Protein AF-A9BB29-F1 (afdb_monomer_lite)

Foldseek 3Di:
DDDDPPPPDPPPVVVVVVVVVVVVVVVPPPPPPPPPPVQAAQEPVNLVVLLLVLLVQLVVCLVVVHDNVRSLQVSLVVSLCCCCRRRVCHHPVVHGDRDDSVVSSVVSSLSNLVNNCVVPVVSRDPVSVVVSVVVVVVVVVVVD

pLDDT: mean 86.48, std 16.66, range [42.94, 98.75]

Secondary structure (DSSP, 8-state):
-PPPGGGSSSHHHHHHHHHHHHHHHHTT-----------PPBPHHHHHHHHHHHHHHHHHHHHTT--HHHHHHHHHHHHHHHHHHHHTTBBGGG-SSBPPHHHHHHHHHHHHHHHHHHH-TTTS-HHHHHHHHHHHHHHHHT--

Sequence (144 aa):
MKKNPFLIQSSLSGRLLFILLALLCLFQLPATAKNKQKNKPATDEDTFLYRTLGGSYICNARTAGIEFPKAVGIASGTYVQVLEGKHGGKVKSVGKKKLGREQLYTGAEFQVITAAIQFCPDKVPDDIKEKVKSALDKELKKKD

Structure (mmCIF, N/CA/C/O backbone):
data_AF-A9BB29-F1
#
_entry.id   AF-A9BB29-F1
#
loop_
_atom_site.group_PDB
_atom_site.id
_atom_site.type_symbol
_atom_site.label_atom_id
_atom_site.label_alt_id
_atom_site.label_comp_id
_atom_site.label_asym_id
_atom_site.label_entity_id
_atom_site.label_seq_id
_atom_site.pdbx_PDB_ins_code
_atom_site.Cartn_x
_atom_site.Cartn_y
_atom_site.Cartn_z
_atom_site.occupancy
_atom_site.B_iso_or_equiv
_atom_site.auth_seq_id
_atom_site.auth_comp_id
_atom_site.auth_asym_id
_atom_site.auth_atom_id
_atom_site.pdbx_PDB_model_num
ATOM 1 N N . MET A 1 1 ? -7.326 -71.451 2.609 1.00 42.94 1 MET A N 1
ATOM 2 C CA . MET A 1 1 ? -7.001 -70.008 2.505 1.00 42.94 1 MET A CA 1
ATOM 3 C C . MET A 1 1 ? -5.918 -69.827 1.442 1.00 42.94 1 MET A C 1
ATOM 5 O O . MET A 1 1 ? -4.794 -70.253 1.669 1.00 42.94 1 MET A O 1
ATOM 9 N N . LYS A 1 2 ? -6.252 -69.288 0.260 1.00 46.00 2 LYS A N 1
ATOM 10 C CA . LYS A 1 2 ? -5.285 -68.976 -0.812 1.00 46.00 2 LYS A CA 1
ATOM 11 C C . LYS A 1 2 ? -4.812 -67.531 -0.633 1.00 46.00 2 LYS A C 1
ATOM 13 O O . LYS A 1 2 ? -5.641 -66.629 -0.591 1.00 46.00 2 LYS A O 1
ATOM 18 N N . LYS A 1 3 ? -3.502 -67.312 -0.495 1.00 56.59 3 LYS A N 1
ATOM 19 C CA . LYS A 1 3 ? -2.910 -65.966 -0.499 1.00 56.59 3 LYS A CA 1
ATOM 20 C C . LYS A 1 3 ? -2.877 -65.460 -1.948 1.00 56.59 3 LYS A C 1
ATOM 22 O O . LYS A 1 3 ? -2.319 -66.136 -2.808 1.00 56.59 3 LYS A O 1
ATOM 27 N N . ASN A 1 4 ? -3.500 -64.310 -2.210 1.00 51.25 4 ASN A N 1
ATOM 28 C CA . ASN A 1 4 ? -3.514 -63.673 -3.530 1.00 51.25 4 ASN A CA 1
ATOM 29 C C . ASN A 1 4 ? -2.113 -63.135 -3.889 1.00 51.25 4 ASN A C 1
ATOM 31 O O . ASN A 1 4 ? -1.555 -62.365 -3.107 1.00 51.25 4 ASN A O 1
ATOM 35 N N . PRO A 1 5 ? -1.555 -63.466 -5.068 1.00 53.59 5 PRO A N 1
ATOM 36 C CA . PRO A 1 5 ? -0.190 -63.093 -5.458 1.00 53.59 5 PRO A CA 1
ATOM 37 C C . PRO A 1 5 ? -0.050 -61.648 -5.979 1.00 53.59 5 PRO A C 1
ATOM 39 O O . PRO A 1 5 ? 1.025 -61.252 -6.413 1.00 53.59 5 PRO A O 1
ATOM 42 N N . PHE A 1 6 ? -1.107 -60.834 -5.930 1.00 51.38 6 PHE A N 1
ATOM 43 C CA . PHE A 1 6 ? -1.123 -59.502 -6.549 1.00 51.38 6 PHE A CA 1
ATOM 44 C C . PHE A 1 6 ? -0.475 -58.384 -5.702 1.00 51.38 6 PHE A C 1
ATOM 46 O O . PHE A 1 6 ? -0.366 -57.248 -6.148 1.00 51.38 6 PHE A O 1
ATOM 53 N N . LEU A 1 7 ? -0.016 -58.676 -4.480 1.00 53.50 7 LEU A N 1
ATOM 54 C CA . LEU A 1 7 ? 0.487 -57.660 -3.539 1.00 53.50 7 LEU A CA 1
ATOM 55 C C . LEU A 1 7 ? 2.021 -57.510 -3.484 1.00 53.50 7 LEU A C 1
ATOM 57 O O . LEU A 1 7 ? 2.530 -56.959 -2.513 1.00 53.50 7 LEU A O 1
ATOM 61 N N . ILE A 1 8 ? 2.783 -57.976 -4.486 1.00 55.53 8 ILE A N 1
ATOM 62 C CA . ILE A 1 8 ? 4.268 -57.922 -4.444 1.00 55.53 8 ILE A CA 1
ATOM 63 C C . ILE A 1 8 ? 4.911 -57.427 -5.762 1.00 55.53 8 ILE A C 1
ATOM 65 O O . ILE A 1 8 ? 6.060 -57.739 -6.047 1.00 55.53 8 ILE A O 1
ATOM 69 N N . GLN A 1 9 ? 4.223 -56.629 -6.591 1.00 52.75 9 GLN A N 1
ATOM 70 C CA . GLN A 1 9 ? 4.851 -56.054 -7.806 1.00 52.75 9 GLN A CA 1
ATOM 71 C C . GLN A 1 9 ? 4.717 -54.531 -7.983 1.00 52.75 9 GLN A C 1
ATOM 73 O O . GLN A 1 9 ? 5.285 -53.979 -8.921 1.00 52.75 9 GLN A O 1
ATOM 78 N N . SER A 1 10 ? 4.051 -53.807 -7.080 1.00 55.12 10 SER A N 1
ATOM 79 C CA . SER A 1 10 ? 3.784 -52.368 -7.264 1.00 55.12 10 SER A CA 1
ATOM 80 C C . SER A 1 10 ? 4.808 -51.410 -6.635 1.00 55.12 10 SER A C 1
ATOM 82 O O . SER A 1 10 ? 4.676 -50.196 -6.787 1.00 55.12 10 SER A O 1
ATOM 84 N N . SER A 1 11 ? 5.842 -51.896 -5.936 1.00 57.81 11 SER A N 1
ATOM 85 C CA . SER A 1 11 ? 6.734 -51.005 -5.169 1.00 57.81 11 SER A CA 1
ATOM 86 C C . SER A 1 11 ? 7.823 -50.320 -6.004 1.00 57.81 11 SER A C 1
ATOM 88 O O . SER A 1 11 ? 8.294 -49.248 -5.620 1.00 57.81 11 SER A O 1
ATOM 90 N N . LEU A 1 12 ? 8.219 -50.898 -7.145 1.00 55.31 12 LEU A N 1
ATOM 91 C CA . LEU A 1 12 ? 9.331 -50.381 -7.951 1.00 55.31 12 LEU A CA 1
ATOM 92 C C . LEU A 1 12 ? 8.872 -49.347 -8.993 1.00 55.31 12 LEU A C 1
ATOM 94 O O . LEU A 1 12 ? 9.535 -48.329 -9.183 1.00 55.31 12 LEU A O 1
ATOM 98 N N . SER A 1 13 ? 7.698 -49.551 -9.600 1.00 61.31 13 SER A N 1
ATOM 99 C CA . SER A 1 13 ? 7.108 -48.632 -10.586 1.00 61.31 13 SER A CA 1
ATOM 100 C C . SER A 1 13 ? 6.625 -47.321 -9.958 1.00 61.31 13 SER A C 1
ATOM 102 O O . SER A 1 13 ? 6.839 -46.253 -10.529 1.00 61.31 13 SER A O 1
ATOM 104 N N . GLY A 1 14 ? 6.060 -47.373 -8.746 1.00 65.44 14 GLY A N 1
ATOM 105 C CA . GLY A 1 14 ? 5.652 -46.173 -8.010 1.00 65.44 14 GLY A CA 1
ATOM 106 C C . GLY A 1 14 ? 6.834 -45.279 -7.625 1.00 65.44 14 GLY A C 1
ATOM 107 O O . GLY A 1 14 ? 6.760 -44.061 -7.768 1.00 65.44 14 GLY A O 1
ATOM 108 N N . ARG A 1 15 ? 7.964 -45.870 -7.209 1.00 73.56 15 ARG A N 1
ATOM 109 C CA . ARG A 1 15 ? 9.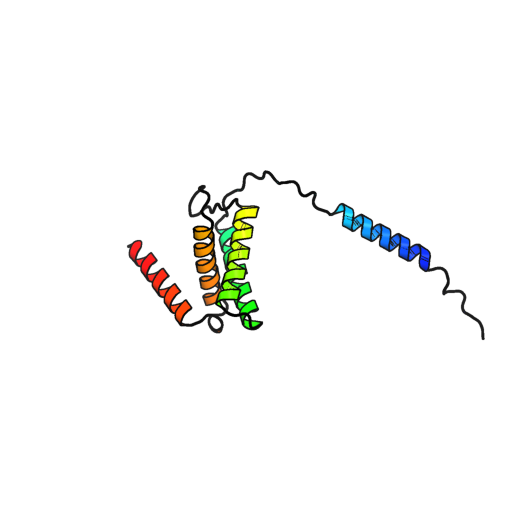182 -45.117 -6.858 1.00 73.56 15 ARG A CA 1
ATOM 110 C C . ARG A 1 15 ? 9.798 -44.422 -8.071 1.00 73.56 15 ARG A C 1
ATOM 112 O O . ARG A 1 15 ? 10.219 -43.276 -7.953 1.00 73.56 15 ARG A O 1
ATOM 119 N N . LEU A 1 16 ? 9.798 -45.076 -9.233 1.00 75.31 16 LEU A N 1
ATOM 120 C CA . LEU A 1 16 ? 10.309 -44.484 -10.471 1.00 75.31 16 LEU A CA 1
ATOM 121 C C . LEU A 1 16 ? 9.431 -43.320 -10.954 1.00 75.31 16 LEU A C 1
ATOM 123 O O . LEU A 1 16 ? 9.956 -42.289 -11.366 1.00 75.31 16 LEU A O 1
ATOM 127 N N . LEU A 1 17 ? 8.104 -43.450 -10.834 1.00 77.50 17 LEU A N 1
ATOM 128 C CA . LEU A 1 17 ? 7.155 -42.393 -11.187 1.00 77.50 17 LEU A CA 1
ATOM 129 C C . LEU A 1 17 ? 7.293 -41.164 -10.273 1.00 77.50 17 LEU A C 1
ATOM 131 O O . LEU A 1 17 ? 7.297 -40.037 -10.761 1.00 77.50 17 LEU A O 1
ATOM 135 N N . PHE A 1 18 ? 7.475 -41.371 -8.964 1.00 77.62 18 PHE A N 1
ATOM 136 C CA . PHE A 1 18 ? 7.734 -40.281 -8.016 1.00 77.62 18 PHE A CA 1
ATOM 137 C C . PHE A 1 18 ? 9.072 -39.575 -8.276 1.00 77.62 18 PHE A C 1
ATOM 139 O O . PHE A 1 18 ? 9.140 -38.353 -8.166 1.00 77.62 18 PHE A O 1
ATOM 146 N N . ILE A 1 19 ? 10.123 -40.310 -8.660 1.00 80.50 19 ILE A N 1
ATOM 147 C CA . ILE A 1 19 ? 11.420 -39.719 -9.026 1.00 80.50 19 ILE A CA 1
ATOM 148 C C . ILE A 1 19 ? 11.304 -38.912 -10.328 1.00 80.50 19 ILE A C 1
ATOM 150 O O . ILE A 1 19 ? 11.829 -37.803 -10.395 1.00 80.50 19 ILE A O 1
ATOM 154 N N . LEU A 1 20 ? 10.575 -39.409 -11.336 1.00 80.75 20 LEU A N 1
ATOM 155 C CA . LEU A 1 20 ? 10.320 -38.660 -12.573 1.00 80.75 20 LEU A CA 1
ATOM 156 C C . LEU A 1 20 ? 9.535 -37.366 -12.305 1.00 80.75 20 LEU A C 1
ATOM 158 O O . LEU A 1 20 ? 9.871 -36.316 -12.850 1.00 80.75 20 LEU A O 1
ATOM 162 N N . LEU A 1 21 ? 8.522 -37.429 -11.435 1.00 79.81 21 LEU A N 1
ATOM 163 C CA . LEU A 1 21 ? 7.722 -36.270 -11.041 1.00 79.81 21 LEU A CA 1
ATOM 164 C C . LEU A 1 21 ? 8.559 -35.243 -10.256 1.00 79.81 21 LEU A C 1
ATOM 166 O O . LEU A 1 21 ? 8.456 -34.044 -10.504 1.00 79.81 21 LEU A O 1
ATOM 170 N N . ALA A 1 22 ? 9.445 -35.704 -9.368 1.00 79.00 22 ALA A N 1
ATOM 171 C CA . ALA A 1 22 ? 10.377 -34.840 -8.646 1.00 79.00 22 ALA A CA 1
ATOM 172 C C . ALA A 1 22 ? 11.406 -34.173 -9.582 1.00 79.00 22 ALA A C 1
ATOM 174 O O . ALA A 1 22 ? 11.705 -32.990 -9.423 1.00 79.00 22 ALA A O 1
ATOM 175 N N . LEU A 1 23 ? 11.910 -34.892 -10.592 1.00 78.06 23 LEU A N 1
ATOM 176 C CA . LEU A 1 23 ? 12.814 -34.342 -11.612 1.00 78.06 23 LEU A CA 1
ATOM 177 C C . LEU A 1 23 ? 12.125 -33.292 -12.500 1.00 78.06 23 LEU A C 1
ATOM 179 O O . LEU A 1 23 ? 12.740 -32.278 -12.830 1.00 78.06 23 LEU A O 1
ATOM 183 N N . LEU A 1 24 ? 10.841 -33.479 -12.826 1.00 75.81 24 LEU A N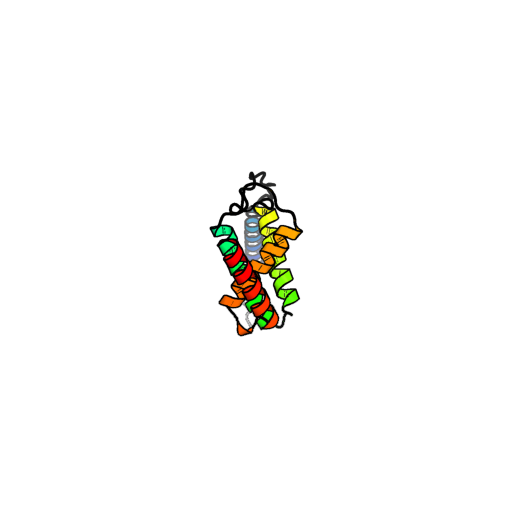 1
ATOM 184 C CA . LEU A 1 24 ? 10.021 -32.476 -13.521 1.00 75.81 24 LEU A CA 1
ATOM 185 C C . LEU A 1 24 ? 9.844 -31.190 -12.694 1.00 75.81 24 LEU A C 1
ATOM 187 O O . LEU A 1 24 ? 9.900 -30.098 -13.258 1.00 75.81 24 LEU A O 1
ATOM 191 N N . CYS A 1 25 ? 9.706 -31.289 -11.366 1.00 69.06 25 CYS A N 1
ATOM 192 C CA . CYS A 1 25 ? 9.670 -30.112 -10.488 1.00 69.06 25 CYS A CA 1
ATOM 193 C C . CYS A 1 25 ? 11.009 -29.357 -10.449 1.00 69.06 25 CYS A C 1
ATOM 195 O O . CYS A 1 25 ? 11.014 -28.128 -10.395 1.00 69.06 25 CYS A O 1
ATOM 197 N N . LEU A 1 26 ? 12.143 -30.062 -10.510 1.00 66.62 26 LEU A N 1
ATOM 198 C CA . LEU A 1 26 ? 13.469 -29.430 -10.517 1.00 66.62 26 LEU A CA 1
ATOM 199 C C . LEU A 1 26 ? 13.765 -28.684 -11.828 1.00 66.62 26 LEU A C 1
ATOM 201 O O . LEU A 1 26 ? 14.487 -27.689 -11.813 1.00 66.62 26 LEU A O 1
ATOM 205 N N . PHE A 1 27 ? 13.168 -29.108 -12.946 1.00 62.72 27 PHE A N 1
ATOM 206 C CA . PHE A 1 27 ? 13.307 -28.432 -14.243 1.00 62.72 27 PHE A CA 1
ATOM 207 C C . PHE A 1 27 ? 12.577 -27.081 -14.315 1.00 62.72 27 PHE A C 1
ATOM 209 O O . PHE A 1 27 ? 12.870 -26.269 -15.190 1.00 62.72 27 PHE A O 1
ATOM 216 N N . GLN A 1 28 ? 11.635 -26.832 -13.399 1.00 59.59 28 GLN A N 1
ATOM 217 C CA . GLN A 1 28 ? 10.878 -25.584 -13.327 1.00 59.59 28 GLN A CA 1
ATOM 218 C C . GLN A 1 28 ? 11.380 -24.615 -12.261 1.00 59.59 28 GLN A C 1
ATOM 220 O O . GLN A 1 28 ? 10.713 -23.605 -12.046 1.00 59.59 28 GLN A O 1
ATOM 225 N N . LEU A 1 29 ? 12.531 -24.849 -11.610 1.00 59.97 29 LEU A N 1
ATOM 226 C CA . LEU A 1 29 ? 13.131 -23.756 -10.848 1.00 59.97 29 LEU A CA 1
ATOM 227 C C . LEU A 1 29 ? 13.389 -22.618 -11.840 1.00 59.97 29 LEU A C 1
ATOM 229 O O . LEU A 1 29 ? 14.225 -22.789 -12.734 1.00 59.97 29 LEU A O 1
ATOM 233 N N . PRO A 1 30 ? 12.707 -21.460 -11.721 1.00 59.75 30 PRO A N 1
ATOM 234 C CA . PRO A 1 30 ? 13.152 -20.304 -12.458 1.00 59.75 30 PRO A CA 1
ATOM 235 C C . PRO A 1 30 ? 14.573 -20.090 -11.964 1.00 59.75 30 PRO A C 1
ATOM 237 O O . PRO A 1 30 ? 14.789 -19.849 -10.772 1.00 59.75 30 PRO A O 1
ATOM 240 N N . ALA A 1 31 ? 15.551 -20.240 -12.861 1.00 58.78 31 ALA A N 1
ATOM 241 C CA . ALA A 1 31 ? 16.874 -19.717 -12.607 1.00 58.78 31 ALA A CA 1
ATOM 242 C C . ALA A 1 31 ? 16.624 -18.319 -12.052 1.00 58.78 31 ALA A C 1
ATOM 244 O O . ALA A 1 31 ? 15.927 -17.521 -12.689 1.00 58.78 31 ALA A O 1
ATOM 245 N N . THR A 1 32 ? 17.091 -18.047 -10.835 1.00 55.03 32 THR A N 1
ATOM 246 C CA . THR A 1 32 ? 17.082 -16.703 -10.274 1.00 55.03 32 THR A CA 1
ATOM 247 C C . THR A 1 32 ? 18.101 -15.904 -11.075 1.00 55.03 32 THR A C 1
ATOM 249 O O . THR A 1 32 ? 19.156 -15.493 -10.599 1.00 55.03 32 THR A O 1
ATOM 252 N N . ALA A 1 33 ? 17.791 -15.690 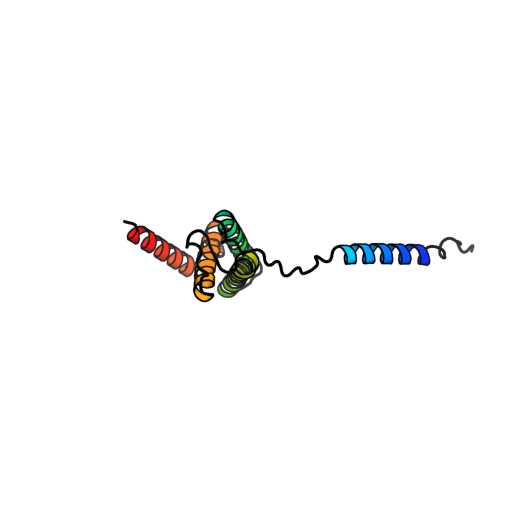-12.355 1.00 49.38 33 ALA A N 1
ATOM 253 C CA . ALA A 1 33 ? 18.306 -14.606 -13.127 1.00 49.38 33 ALA A CA 1
ATOM 254 C C . ALA A 1 33 ? 18.005 -13.402 -12.250 1.00 49.38 33 ALA A C 1
ATOM 256 O O . ALA A 1 33 ? 16.849 -13.018 -12.064 1.00 49.38 33 ALA A O 1
ATOM 257 N N . LYS A 1 34 ? 19.060 -12.846 -11.649 1.00 52.00 34 LYS A N 1
ATOM 258 C CA . LYS A 1 34 ? 19.092 -11.445 -11.260 1.00 52.00 34 LYS A CA 1
ATOM 259 C C . LYS A 1 34 ? 18.731 -10.702 -12.531 1.00 52.00 34 LYS A C 1
ATOM 261 O O . LYS A 1 34 ? 19.601 -10.392 -13.343 1.00 52.00 34 LYS A O 1
ATOM 266 N N . ASN A 1 35 ? 17.433 -10.541 -12.757 1.00 50.38 35 ASN A N 1
ATOM 267 C CA . ASN A 1 35 ? 16.911 -9.882 -13.917 1.00 50.38 35 ASN A CA 1
ATOM 268 C C . ASN A 1 35 ? 17.380 -8.451 -13.720 1.00 50.38 35 ASN A C 1
ATOM 270 O O . ASN A 1 35 ? 16.797 -7.691 -12.951 1.00 50.38 35 ASN A O 1
ATOM 274 N N . LYS A 1 36 ? 18.478 -8.083 -14.387 1.00 51.28 36 LYS A N 1
ATOM 275 C CA . LYS A 1 36 ? 18.838 -6.689 -14.640 1.00 51.28 36 LYS A CA 1
ATOM 276 C C . LYS A 1 36 ? 17.805 -6.103 -15.610 1.00 51.28 36 LYS A C 1
ATOM 278 O O . LYS A 1 36 ? 18.161 -5.431 -16.577 1.00 51.28 36 LYS A O 1
ATOM 283 N N . GLN A 1 37 ? 16.519 -6.371 -15.385 1.00 57.53 37 GLN A N 1
ATOM 284 C CA . GLN A 1 37 ? 15.454 -5.639 -16.017 1.00 57.53 37 GLN A CA 1
ATOM 285 C C . GLN A 1 37 ? 15.716 -4.203 -15.601 1.00 57.53 37 GLN A C 1
ATOM 287 O O . GLN A 1 37 ? 15.869 -3.900 -14.418 1.00 57.53 37 GLN A O 1
ATOM 292 N N . LYS A 1 38 ? 15.864 -3.300 -16.569 1.00 68.62 38 LYS A N 1
ATOM 293 C CA . LYS A 1 38 ? 15.791 -1.877 -16.255 1.00 68.62 38 LYS A CA 1
ATOM 294 C C . LYS A 1 38 ? 14.415 -1.674 -15.635 1.00 68.62 38 LYS A C 1
ATOM 296 O O . LYS A 1 38 ? 13.432 -1.651 -16.370 1.00 68.62 38 LYS A O 1
ATOM 301 N N . ASN A 1 39 ? 14.362 -1.603 -14.305 1.00 82.88 39 ASN A N 1
ATOM 302 C CA . ASN A 1 39 ? 13.119 -1.498 -13.559 1.00 82.88 39 ASN A CA 1
ATOM 303 C C . ASN A 1 39 ? 12.334 -0.295 -14.094 1.00 82.88 39 ASN A C 1
ATOM 305 O O . ASN A 1 39 ? 12.737 0.864 -13.907 1.00 82.88 39 ASN A O 1
ATOM 309 N N . LYS A 1 40 ? 11.268 -0.597 -14.845 1.00 93.00 40 LYS A N 1
ATOM 310 C CA . LYS A 1 40 ? 10.348 0.396 -15.394 1.00 93.00 40 LYS A CA 1
ATOM 311 C C . LYS A 1 40 ? 9.516 0.937 -14.229 1.00 93.00 40 LYS A C 1
ATOM 313 O O . LYS A 1 40 ? 9.126 0.137 -13.375 1.00 93.00 40 LYS A O 1
ATOM 318 N N . PRO A 1 41 ? 9.237 2.251 -14.177 1.00 95.56 41 PRO A N 1
ATOM 319 C CA . PRO A 1 41 ? 8.304 2.787 -13.194 1.00 95.56 41 PRO A CA 1
ATOM 320 C C . PRO A 1 41 ? 6.976 2.030 -13.230 1.00 95.56 41 PRO A C 1
ATOM 322 O O . PRO A 1 41 ? 6.531 1.647 -14.313 1.00 95.56 41 PRO A O 1
ATOM 325 N N . ALA A 1 42 ? 6.372 1.816 -12.063 1.00 96.81 42 ALA A N 1
ATOM 326 C CA . ALA A 1 42 ? 5.041 1.234 -11.957 1.00 96.81 42 ALA A CA 1
ATOM 327 C C . ALA A 1 42 ? 4.044 2.092 -12.734 1.00 96.81 42 ALA A C 1
ATOM 329 O O . ALA A 1 42 ? 4.033 3.317 -12.585 1.00 96.81 42 ALA A O 1
ATOM 330 N N . THR A 1 43 ? 3.265 1.446 -13.591 1.00 97.44 43 THR A N 1
ATOM 331 C CA . THR A 1 43 ? 2.188 2.077 -14.355 1.00 97.44 43 THR A CA 1
ATOM 332 C C . THR A 1 43 ? 0.986 2.382 -13.462 1.00 97.44 43 THR A C 1
ATOM 334 O O . THR A 1 43 ? 0.928 1.952 -12.305 1.00 97.44 43 THR A O 1
ATOM 337 N N . ASP A 1 44 ? 0.017 3.125 -13.988 1.00 96.50 44 ASP A N 1
ATOM 338 C CA . ASP A 1 44 ? -1.211 3.411 -13.249 1.00 96.50 44 ASP A CA 1
ATOM 339 C C . ASP A 1 44 ? -2.012 2.113 -13.046 1.00 96.50 44 ASP A C 1
ATOM 341 O O . ASP A 1 44 ? -2.547 1.880 -11.965 1.00 96.50 44 ASP A O 1
ATOM 345 N N . GLU A 1 45 ? -1.966 1.194 -14.014 1.00 97.81 45 GLU A N 1
ATOM 346 C CA . GLU A 1 45 ? -2.543 -0.147 -13.921 1.00 97.81 45 GLU A CA 1
ATOM 347 C C . GLU A 1 45 ? -1.845 -1.009 -12.855 1.00 97.81 45 GLU A C 1
ATOM 349 O O . GLU A 1 45 ? -2.521 -1.659 -12.056 1.00 97.81 45 GLU A O 1
ATOM 354 N N . ASP A 1 46 ? -0.504 -0.983 -12.787 1.00 97.75 46 ASP A N 1
ATOM 355 C CA . ASP A 1 46 ? 0.250 -1.669 -11.725 1.00 97.75 46 ASP A CA 1
ATOM 356 C C . ASP A 1 46 ? -0.179 -1.144 -10.343 1.00 97.75 46 ASP A C 1
ATOM 358 O O . ASP A 1 46 ? -0.511 -1.919 -9.446 1.00 97.75 46 ASP A O 1
ATOM 362 N N . THR A 1 47 ? -0.196 0.182 -10.161 1.00 97.25 47 THR A N 1
ATOM 363 C CA . THR A 1 47 ? -0.549 0.788 -8.865 1.00 97.25 47 THR A CA 1
ATOM 364 C C . THR A 1 47 ? -2.009 0.554 -8.490 1.00 97.25 47 THR A C 1
ATOM 366 O O . THR A 1 47 ? -2.303 0.274 -7.327 1.00 97.25 47 THR A O 1
ATOM 369 N N . PHE A 1 48 ? -2.925 0.585 -9.462 1.00 97.94 48 PHE A N 1
ATOM 370 C CA . PHE A 1 48 ? -4.325 0.224 -9.267 1.00 97.94 48 PHE A CA 1
ATOM 371 C C . PHE A 1 48 ? -4.465 -1.221 -8.779 1.00 97.94 48 PHE A C 1
ATOM 373 O O . PHE A 1 48 ? -5.185 -1.479 -7.809 1.00 97.94 48 PHE A O 1
ATOM 380 N N . LEU A 1 49 ? -3.752 -2.156 -9.411 1.00 98.56 49 LEU A N 1
ATOM 381 C CA . LEU A 1 49 ? -3.757 -3.560 -9.015 1.00 98.56 49 LEU A CA 1
ATOM 382 C C . LEU A 1 49 ? -3.241 -3.732 -7.581 1.00 98.56 49 LEU A C 1
ATOM 384 O O . LEU A 1 49 ? -3.905 -4.348 -6.753 1.00 98.56 49 LEU A O 1
ATOM 388 N N . TYR A 1 50 ? -2.088 -3.153 -7.247 1.00 98.38 50 TYR A N 1
ATOM 389 C CA . TYR A 1 50 ? -1.505 -3.295 -5.908 1.00 98.38 50 TYR A CA 1
ATOM 390 C C . TYR A 1 50 ? -2.375 -2.648 -4.827 1.00 98.38 50 TYR A C 1
ATOM 392 O O . TYR A 1 50 ? -2.548 -3.209 -3.744 1.00 98.38 50 TYR A O 1
ATOM 400 N N . ARG A 1 51 ? -2.990 -1.504 -5.142 1.00 98.31 51 ARG A N 1
ATOM 401 C CA . ARG A 1 51 ? -3.960 -0.826 -4.280 1.00 98.31 51 ARG A CA 1
ATOM 402 C C . ARG A 1 51 ? -5.172 -1.706 -3.986 1.00 98.31 51 ARG A C 1
ATOM 404 O O . ARG A 1 51 ? -5.549 -1.854 -2.825 1.00 98.31 51 ARG A O 1
ATOM 411 N N . THR A 1 52 ? -5.795 -2.266 -5.021 1.00 98.25 52 THR A N 1
ATOM 412 C CA . THR A 1 52 ? -7.009 -3.084 -4.868 1.00 98.25 52 THR A CA 1
ATOM 413 C C . THR A 1 52 ? -6.720 -4.416 -4.176 1.00 98.25 52 THR A C 1
ATOM 415 O O . THR A 1 52 ? -7.499 -4.833 -3.317 1.00 98.25 52 THR A O 1
ATOM 418 N N . LEU A 1 53 ? -5.565 -5.034 -4.444 1.00 98.62 53 LEU A N 1
ATOM 419 C CA . LEU A 1 53 ? -5.090 -6.206 -3.704 1.00 98.62 53 LEU A CA 1
ATOM 420 C C . LEU A 1 53 ? -4.862 -5.891 -2.222 1.00 98.62 53 LEU A C 1
ATOM 422 O O . LEU A 1 53 ? -5.341 -6.627 -1.362 1.00 98.62 53 LEU A O 1
ATOM 426 N N . GLY A 1 54 ? -4.178 -4.787 -1.911 1.00 98.62 54 GLY A N 1
ATOM 427 C CA . GLY A 1 54 ? -3.925 -4.378 -0.529 1.00 98.62 54 GLY A CA 1
ATOM 428 C C . GLY A 1 54 ? -5.206 -4.038 0.237 1.00 98.62 54 GLY A C 1
ATOM 429 O O . GLY A 1 54 ? -5.366 -4.471 1.376 1.00 98.62 54 GLY A O 1
ATOM 430 N N . GLY A 1 55 ? -6.154 -3.341 -0.398 1.00 98.62 55 GLY A N 1
ATOM 431 C CA . GLY A 1 55 ? -7.473 -3.078 0.187 1.00 98.62 55 GLY A CA 1
ATOM 432 C C . GLY A 1 55 ? -8.244 -4.367 0.483 1.00 98.62 55 GLY A C 1
ATOM 433 O O . GLY A 1 55 ? -8.735 -4.553 1.594 1.00 98.62 55 GLY A O 1
ATOM 434 N N . SER A 1 56 ? -8.266 -5.305 -0.470 1.00 98.56 56 SER A N 1
ATOM 435 C CA . SER A 1 56 ? -8.904 -6.619 -0.292 1.00 98.56 56 SER A CA 1
ATOM 436 C C . SER A 1 56 ? -8.239 -7.437 0.819 1.00 98.56 56 SER A C 1
ATOM 438 O O . SER A 1 56 ? -8.920 -8.067 1.628 1.00 98.56 56 SER A O 1
ATOM 440 N N . TYR A 1 57 ? -6.904 -7.395 0.903 1.00 98.62 57 TYR A N 1
ATOM 441 C CA . TYR A 1 57 ? -6.158 -8.034 1.984 1.00 98.62 57 TYR A CA 1
ATOM 442 C C . TYR A 1 57 ? -6.579 -7.487 3.348 1.00 98.62 57 TYR A C 1
ATOM 444 O O . TYR A 1 57 ? -6.824 -8.276 4.256 1.00 98.62 57 TYR A O 1
ATOM 452 N N . ILE A 1 58 ? -6.709 -6.162 3.496 1.00 98.75 58 ILE A N 1
ATOM 453 C CA . ILE A 1 58 ? -7.175 -5.553 4.748 1.00 98.75 58 ILE A CA 1
ATOM 454 C C . ILE A 1 58 ? -8.556 -6.103 5.119 1.00 98.75 58 ILE A C 1
ATOM 456 O O . ILE A 1 58 ? -8.733 -6.550 6.249 1.00 98.75 58 ILE A O 1
ATOM 460 N N . CYS A 1 59 ? -9.504 -6.154 4.180 1.00 98.44 59 CYS A N 1
ATOM 461 C CA . CYS A 1 59 ? -10.845 -6.690 4.435 1.00 98.44 59 CYS A CA 1
ATOM 462 C C . CYS A 1 59 ? -10.815 -8.136 4.960 1.00 98.44 59 CYS A C 1
ATOM 464 O O . CYS A 1 59 ? -11.444 -8.460 5.974 1.00 98.44 59 CYS A O 1
ATOM 466 N N . ASN A 1 60 ? -10.027 -8.995 4.313 1.00 98.62 60 ASN A N 1
ATOM 467 C CA . ASN A 1 60 ? -9.894 -10.400 4.696 1.00 98.62 60 ASN A CA 1
ATOM 468 C C . ASN A 1 60 ? -9.174 -10.556 6.042 1.00 98.62 60 ASN A C 1
ATOM 470 O O . ASN A 1 60 ? -9.624 -11.304 6.907 1.00 98.62 60 ASN A O 1
ATOM 474 N N . ALA A 1 61 ? -8.096 -9.801 6.258 1.00 98.62 61 ALA A N 1
ATOM 475 C CA . ALA A 1 61 ? -7.334 -9.801 7.501 1.00 98.62 61 ALA A CA 1
ATOM 476 C C . ALA A 1 61 ? -8.195 -9.358 8.693 1.00 98.62 61 ALA A C 1
ATOM 478 O O . ALA A 1 61 ? -8.171 -9.999 9.743 1.00 98.62 61 ALA A O 1
ATOM 479 N N . ARG A 1 62 ? -9.001 -8.302 8.525 1.00 98.31 62 ARG A N 1
ATOM 480 C CA . ARG A 1 62 ? -9.941 -7.829 9.553 1.00 98.31 62 ARG A CA 1
ATOM 481 C C . ARG A 1 62 ? -11.006 -8.869 9.869 1.00 98.31 62 ARG A C 1
ATOM 483 O O . ARG A 1 62 ? -11.320 -9.075 11.035 1.00 98.31 62 ARG A O 1
ATOM 490 N N . THR A 1 63 ? -11.521 -9.552 8.850 1.00 98.12 63 THR A N 1
ATOM 491 C CA . THR A 1 63 ? -12.474 -10.658 9.031 1.00 98.12 63 THR A CA 1
ATOM 492 C C . THR A 1 63 ? -11.848 -11.825 9.800 1.00 98.12 63 THR A C 1
ATOM 494 O O . THR A 1 63 ? -12.511 -12.436 10.629 1.00 98.12 63 THR A O 1
ATOM 497 N N . ALA A 1 64 ? -10.553 -12.075 9.603 1.00 98.38 64 ALA A N 1
ATOM 498 C CA . ALA A 1 64 ? -9.776 -13.064 10.349 1.00 98.38 64 ALA A CA 1
ATOM 499 C C . ALA A 1 64 ? -9.309 -12.587 11.744 1.00 98.38 64 ALA A C 1
ATOM 501 O O . ALA A 1 64 ? -8.504 -13.264 12.381 1.00 98.38 64 ALA A O 1
ATOM 502 N N . GLY A 1 65 ? -9.771 -11.426 12.224 1.00 97.94 65 GLY A N 1
ATOM 503 C CA . GLY A 1 65 ? -9.442 -10.910 13.558 1.00 97.94 65 GLY A CA 1
ATOM 504 C C . GLY A 1 65 ? -8.070 -10.238 13.677 1.00 97.94 65 GLY A C 1
ATOM 505 O O . GLY A 1 65 ? -7.596 -10.003 14.784 1.00 97.94 65 GLY A O 1
ATOM 506 N N . ILE A 1 66 ? -7.407 -9.909 12.565 1.00 98.56 66 ILE A N 1
ATOM 507 C CA . ILE A 1 66 ? -6.153 -9.146 12.602 1.00 98.56 66 ILE A CA 1
ATOM 508 C C . ILE A 1 66 ? -6.464 -7.677 12.903 1.00 98.56 66 ILE A C 1
ATOM 510 O O . ILE A 1 66 ? -7.319 -7.066 12.260 1.00 98.56 66 ILE A O 1
ATOM 514 N N . GLU A 1 67 ? -5.735 -7.084 13.849 1.00 98.31 67 GLU A N 1
ATOM 515 C CA . GLU A 1 67 ? -5.850 -5.662 14.189 1.00 98.31 67 GLU A CA 1
ATOM 516 C C . GLU A 1 67 ? -5.630 -4.740 12.986 1.00 98.31 67 GLU A C 1
ATOM 518 O O . GLU A 1 67 ? -4.753 -4.979 12.152 1.00 98.31 67 GLU A O 1
ATOM 523 N N . PHE A 1 68 ? -6.409 -3.658 12.902 1.00 98.25 68 PHE A N 1
ATOM 524 C CA . PHE A 1 68 ? -6.417 -2.785 11.724 1.00 98.25 68 PHE A CA 1
ATOM 525 C C . PHE A 1 68 ? -5.038 -2.197 11.377 1.00 98.25 68 PHE A C 1
ATOM 527 O O . PHE A 1 68 ? -4.611 -2.374 10.233 1.00 98.25 68 PHE A O 1
ATOM 534 N N . PRO A 1 69 ? -4.271 -1.612 12.322 1.00 98.12 69 PRO A N 1
ATOM 535 C CA . PRO A 1 69 ? -2.929 -1.110 12.019 1.00 98.12 69 PRO A CA 1
ATOM 536 C C . PRO A 1 69 ? -1.982 -2.207 11.515 1.00 98.12 69 PRO A C 1
ATOM 538 O O . PRO A 1 69 ? -1.175 -1.982 10.615 1.00 98.12 69 PRO A O 1
ATOM 541 N N . LYS A 1 70 ? -2.116 -3.431 12.041 1.00 98.69 70 LYS A N 1
ATOM 542 C CA . LYS A 1 70 ? -1.307 -4.580 11.620 1.00 98.69 70 LYS A CA 1
ATOM 543 C C . LYS A 1 70 ? -1.673 -5.033 10.206 1.00 98.69 70 LYS A C 1
ATOM 545 O O . LYS A 1 70 ? -0.781 -5.303 9.404 1.00 98.69 70 LYS A O 1
ATOM 550 N N . ALA A 1 71 ? -2.965 -5.083 9.880 1.00 98.75 71 ALA A N 1
ATOM 551 C CA . ALA A 1 71 ? -3.440 -5.408 8.538 1.00 98.75 71 ALA A CA 1
ATOM 552 C C . ALA A 1 71 ? -2.939 -4.390 7.499 1.00 98.75 71 ALA A C 1
ATOM 554 O O . ALA A 1 71 ? -2.420 -4.789 6.455 1.00 98.75 71 ALA A O 1
ATOM 555 N N . VAL A 1 72 ? -3.019 -3.092 7.815 1.00 98.62 72 VAL A N 1
ATOM 556 C CA . VAL A 1 72 ? -2.496 -2.004 6.973 1.00 98.62 72 VAL A CA 1
ATOM 557 C C . VAL A 1 72 ? -0.986 -2.125 6.782 1.00 98.62 72 VAL A C 1
ATOM 559 O O . VAL A 1 72 ? -0.516 -2.055 5.647 1.00 98.62 72 VAL A O 1
ATOM 562 N N . GLY A 1 73 ? -0.228 -2.356 7.857 1.00 98.44 73 GLY A N 1
ATOM 563 C CA . GLY A 1 73 ? 1.226 -2.500 7.784 1.00 98.44 73 GLY A CA 1
ATOM 564 C C . GLY A 1 73 ? 1.661 -3.664 6.886 1.00 98.44 73 GLY A C 1
ATOM 565 O O . GLY A 1 73 ? 2.565 -3.506 6.064 1.00 98.44 73 GLY A O 1
ATOM 566 N N . ILE A 1 74 ? 0.980 -4.814 6.972 1.00 98.62 74 ILE A N 1
ATOM 567 C CA . ILE A 1 74 ? 1.267 -5.976 6.112 1.00 98.62 74 ILE A CA 1
ATOM 568 C C . ILE A 1 74 ? 0.881 -5.701 4.652 1.00 98.62 74 ILE A C 1
ATOM 570 O O . ILE A 1 74 ? 1.673 -5.986 3.748 1.00 98.62 74 ILE A O 1
ATOM 574 N N . ALA A 1 75 ? -0.302 -5.127 4.405 1.00 98.69 75 ALA A N 1
ATOM 575 C CA . ALA A 1 75 ? -0.749 -4.785 3.053 1.00 98.69 75 ALA A CA 1
ATOM 576 C C . ALA A 1 75 ? 0.215 -3.798 2.378 1.00 98.69 75 ALA A C 1
ATOM 578 O O . ALA A 1 75 ? 0.671 -4.022 1.255 1.00 98.69 75 ALA A O 1
ATOM 579 N N . SER A 1 76 ? 0.583 -2.738 3.095 1.00 98.50 76 SER A N 1
ATOM 580 C CA . SER A 1 76 ? 1.457 -1.674 2.598 1.00 98.50 76 SER A CA 1
ATOM 581 C C . SER A 1 76 ? 2.884 -2.169 2.413 1.00 98.50 76 SER A C 1
ATOM 583 O O . SER A 1 76 ? 3.493 -1.911 1.380 1.00 98.50 76 SER A O 1
ATOM 585 N N . GLY A 1 77 ? 3.404 -2.967 3.349 1.00 98.31 77 GLY A N 1
ATOM 586 C CA . GLY A 1 77 ? 4.714 -3.597 3.202 1.00 98.31 77 GLY A CA 1
ATOM 587 C C . GLY A 1 77 ? 4.781 -4.544 2.008 1.00 98.31 77 GLY A C 1
ATOM 588 O O . GLY A 1 77 ? 5.775 -4.556 1.285 1.00 98.31 77 GLY A O 1
ATOM 589 N N . THR A 1 78 ? 3.718 -5.305 1.747 1.00 98.31 78 THR A N 1
ATOM 590 C CA . THR A 1 78 ? 3.622 -6.150 0.548 1.00 98.31 78 THR A CA 1
ATOM 591 C C . THR A 1 78 ? 3.625 -5.305 -0.726 1.00 98.31 78 THR A C 1
ATOM 593 O O . THR A 1 78 ? 4.397 -5.586 -1.641 1.00 98.31 78 THR A O 1
ATOM 596 N N . TYR A 1 79 ? 2.835 -4.228 -0.766 1.00 98.31 79 TYR A N 1
ATOM 597 C CA . TYR A 1 79 ? 2.825 -3.277 -1.881 1.00 98.31 79 TYR A CA 1
ATOM 598 C C . TYR A 1 79 ? 4.243 -2.729 -2.128 1.00 98.31 79 TYR A C 1
ATOM 600 O O . TYR A 1 79 ? 4.776 -2.844 -3.235 1.00 98.31 79 TYR A O 1
ATOM 608 N N . VAL A 1 80 ? 4.898 -2.181 -1.100 1.00 98.00 80 VAL A N 1
ATOM 609 C CA . VAL A 1 80 ? 6.235 -1.577 -1.225 1.00 98.00 80 VAL A CA 1
ATOM 610 C C . VAL A 1 80 ? 7.277 -2.592 -1.691 1.00 98.00 80 VAL A C 1
ATOM 612 O O . VAL A 1 80 ? 8.073 -2.267 -2.569 1.00 98.00 80 VAL A O 1
ATOM 615 N N . GLN A 1 81 ? 7.247 -3.829 -1.191 1.00 97.25 81 GLN A N 1
ATOM 616 C CA . GLN A 1 81 ? 8.154 -4.887 -1.651 1.00 97.25 81 GLN A CA 1
ATOM 617 C C . GLN A 1 81 ? 8.004 -5.172 -3.151 1.00 97.25 81 GLN A C 1
ATOM 619 O O . GLN A 1 81 ? 9.007 -5.316 -3.852 1.00 97.25 81 GLN A O 1
ATOM 624 N N . VAL A 1 82 ? 6.773 -5.186 -3.673 1.00 96.38 82 VAL A N 1
ATOM 625 C CA . VAL A 1 82 ? 6.529 -5.346 -5.116 1.00 96.38 82 VAL A CA 1
ATOM 626 C C . VAL A 1 82 ? 7.036 -4.130 -5.898 1.00 96.38 82 VAL A C 1
ATOM 628 O O . VAL A 1 82 ? 7.689 -4.296 -6.932 1.00 96.38 82 VAL A O 1
ATOM 631 N N . LEU A 1 83 ? 6.817 -2.906 -5.402 1.00 96.00 83 LEU A N 1
ATOM 632 C CA . LEU A 1 83 ? 7.359 -1.694 -6.028 1.00 96.00 83 LEU A CA 1
ATOM 633 C C . LEU A 1 83 ? 8.890 -1.683 -6.054 1.00 96.00 83 LEU A C 1
ATOM 635 O O . LEU A 1 83 ? 9.485 -1.345 -7.078 1.00 96.00 83 LEU A O 1
ATOM 639 N N . GLU A 1 84 ? 9.551 -2.041 -4.957 1.00 95.19 84 GLU A N 1
ATOM 640 C CA . GLU A 1 84 ? 11.011 -2.096 -4.882 1.00 95.19 84 GLU A CA 1
ATOM 641 C C . GLU A 1 84 ? 11.564 -3.204 -5.792 1.00 95.19 84 GLU A C 1
ATOM 643 O O . GLU A 1 84 ? 12.455 -2.936 -6.602 1.00 95.19 84 GLU A O 1
ATOM 648 N N . GLY A 1 85 ? 10.992 -4.409 -5.727 1.00 93.44 85 GLY A N 1
ATOM 649 C CA . GLY A 1 85 ? 11.455 -5.578 -6.473 1.00 93.44 85 GLY A CA 1
ATOM 650 C C . GLY A 1 85 ? 11.232 -5.478 -7.983 1.00 93.44 85 GLY A C 1
ATOM 651 O O . GLY A 1 85 ? 12.176 -5.638 -8.756 1.00 93.44 85 GLY A O 1
ATOM 652 N N . LYS A 1 86 ? 10.002 -5.175 -8.419 1.00 94.50 86 LYS A N 1
ATOM 653 C CA . LYS A 1 86 ? 9.619 -5.148 -9.845 1.00 94.50 86 LYS A CA 1
ATOM 654 C C . LYS A 1 86 ? 9.902 -3.797 -10.508 1.00 94.50 86 LYS A C 1
ATOM 656 O O . LYS A 1 86 ? 10.274 -3.741 -11.680 1.00 94.50 86 LYS A O 1
ATOM 661 N N . HIS A 1 87 ? 9.744 -2.700 -9.765 1.00 95.25 87 HIS A N 1
ATOM 662 C CA . HIS A 1 87 ? 9.778 -1.336 -10.311 1.00 95.25 87 HIS A CA 1
ATOM 663 C C . HIS A 1 87 ? 10.929 -0.477 -9.772 1.00 95.25 87 HIS A C 1
ATOM 665 O O . HIS A 1 87 ? 11.103 0.672 -10.185 1.00 95.25 87 HIS A O 1
ATOM 671 N N . GLY A 1 88 ? 11.787 -1.025 -8.903 1.00 93.69 88 GLY A N 1
ATOM 672 C CA . GLY A 1 88 ? 12.944 -0.308 -8.360 1.00 93.69 88 GLY A CA 1
ATOM 673 C C . GLY A 1 88 ? 12.564 0.886 -7.487 1.00 93.69 88 GLY A C 1
ATOM 674 O O . GLY A 1 88 ? 13.364 1.815 -7.370 1.00 93.69 88 GLY A O 1
ATOM 675 N N . GLY A 1 89 ? 11.350 0.889 -6.928 1.00 95.19 89 GLY A N 1
ATOM 676 C CA . GLY A 1 89 ? 10.800 1.991 -6.137 1.00 95.19 89 GLY A CA 1
ATOM 677 C C . GLY A 1 89 ? 10.409 3.216 -6.971 1.00 95.19 89 GLY A C 1
ATOM 678 O O . GLY A 1 89 ? 10.442 4.335 -6.464 1.00 95.19 89 GLY A O 1
ATOM 679 N N . LYS A 1 90 ? 10.107 3.035 -8.262 1.00 95.62 90 LYS A N 1
ATOM 680 C CA . LYS A 1 90 ? 9.693 4.109 -9.179 1.00 95.62 90 LYS A CA 1
ATOM 681 C C . LYS A 1 90 ? 8.216 3.958 -9.524 1.00 95.62 90 LYS A C 1
ATOM 683 O O . LYS A 1 90 ? 7.771 2.848 -9.808 1.00 95.62 90 LYS A O 1
ATOM 688 N N . VAL A 1 91 ? 7.488 5.067 -9.581 1.00 95.62 91 VAL A N 1
ATOM 689 C CA . VAL A 1 91 ? 6.059 5.109 -9.922 1.00 95.62 91 VAL A CA 1
ATOM 690 C C . VAL A 1 91 ? 5.839 6.189 -10.978 1.00 95.62 91 VAL A C 1
ATOM 692 O O . VAL A 1 91 ? 6.280 7.318 -10.799 1.00 95.62 91 VAL A O 1
ATOM 695 N N . LYS A 1 92 ? 5.186 5.846 -12.091 1.00 95.06 92 LYS A N 1
ATOM 696 C CA . LYS A 1 92 ? 5.092 6.693 -13.290 1.00 95.06 92 LYS A CA 1
ATOM 697 C C . LYS A 1 92 ? 4.436 8.049 -13.015 1.00 95.06 92 LYS A C 1
ATOM 699 O O . LYS A 1 92 ? 4.940 9.054 -13.513 1.00 95.06 92 LYS A O 1
ATOM 704 N N . SER A 1 93 ? 3.375 8.084 -12.209 1.00 90.31 93 SER A N 1
ATOM 705 C CA . SER A 1 93 ? 2.617 9.301 -11.876 1.00 90.31 93 SER A CA 1
ATOM 706 C C . SER A 1 93 ? 3.430 10.362 -11.124 1.00 90.31 93 SER A C 1
ATOM 708 O O . SER A 1 93 ? 3.101 11.541 -11.183 1.00 90.31 93 SER A O 1
ATOM 710 N N . VAL A 1 94 ? 4.534 9.969 -10.478 1.00 88.56 94 VAL A N 1
ATOM 711 C CA . VAL A 1 94 ? 5.486 10.873 -9.801 1.00 88.56 94 VAL A CA 1
ATOM 712 C C . VAL A 1 94 ? 6.826 10.974 -10.546 1.00 88.56 94 VAL A C 1
ATOM 714 O O . VAL A 1 94 ? 7.825 11.467 -10.019 1.00 88.56 94 VAL A O 1
ATOM 717 N N . GLY A 1 95 ? 6.866 10.497 -11.793 1.00 86.81 95 GLY A N 1
ATOM 718 C CA . GLY A 1 95 ? 8.020 10.552 -12.680 1.00 86.81 95 GLY A CA 1
ATOM 719 C C . GLY A 1 95 ? 8.954 9.339 -12.599 1.00 86.81 95 GLY A C 1
ATOM 720 O O . GLY A 1 95 ? 8.608 8.241 -12.177 1.00 86.81 95 GLY A O 1
ATOM 721 N N . LYS A 1 96 ? 10.189 9.514 -13.082 1.00 84.31 96 LYS A N 1
ATOM 722 C CA . LYS A 1 96 ? 11.185 8.424 -13.170 1.00 84.31 96 LYS A CA 1
ATOM 723 C C . LYS A 1 96 ? 12.080 8.313 -11.929 1.00 84.31 96 LYS A C 1
ATOM 725 O O . LYS A 1 96 ? 12.919 7.409 -11.866 1.00 84.31 96 LYS A O 1
ATOM 730 N N . LYS A 1 97 ? 11.938 9.238 -10.974 1.00 90.44 97 LYS A N 1
ATOM 731 C CA . LYS A 1 97 ? 12.745 9.290 -9.752 1.00 90.44 97 LYS A CA 1
ATOM 732 C C . LYS A 1 97 ? 12.377 8.116 -8.843 1.00 90.44 97 LYS A C 1
ATOM 734 O O . LYS A 1 97 ? 11.208 7.773 -8.696 1.00 90.44 97 LYS A O 1
ATOM 739 N N . LYS A 1 98 ? 13.392 7.499 -8.236 1.00 93.38 98 LYS A N 1
ATOM 740 C CA . LYS A 1 98 ? 13.184 6.521 -7.168 1.00 93.38 98 LYS A CA 1
ATOM 741 C C . LYS A 1 98 ? 12.691 7.256 -5.921 1.00 93.38 98 LYS A C 1
ATOM 743 O O . LYS A 1 98 ? 13.343 8.203 -5.481 1.00 93.38 98 LYS A O 1
ATOM 748 N N . LEU A 1 99 ? 11.566 6.817 -5.376 1.00 94.94 99 LEU A N 1
ATOM 749 C CA . LEU A 1 99 ? 11.038 7.329 -4.118 1.00 94.94 99 LEU A CA 1
ATOM 750 C C . LEU A 1 99 ? 11.803 6.743 -2.925 1.00 94.94 99 LEU A C 1
ATOM 752 O O . LEU A 1 99 ? 12.321 5.623 -2.988 1.00 94.94 99 LEU A O 1
ATOM 756 N N . GLY A 1 100 ? 11.868 7.510 -1.837 1.00 95.38 100 GLY A N 1
ATOM 757 C CA . GLY A 1 100 ? 12.344 7.009 -0.550 1.00 95.38 100 GLY A CA 1
ATOM 758 C C . GLY A 1 100 ? 11.377 5.975 0.028 1.00 95.38 100 GLY A C 1
ATOM 759 O O . GLY A 1 100 ? 10.184 5.993 -0.271 1.00 95.38 100 GLY A O 1
ATOM 760 N N . ARG A 1 101 ? 11.883 5.074 0.875 1.00 94.00 101 ARG A N 1
ATOM 761 C CA . ARG A 1 101 ? 11.067 4.002 1.465 1.00 94.00 101 ARG A CA 1
ATOM 762 C C . ARG A 1 101 ? 9.887 4.542 2.271 1.00 94.00 101 ARG A C 1
ATOM 764 O O . ARG A 1 101 ? 8.784 4.044 2.113 1.00 94.00 101 ARG A O 1
ATOM 771 N N . GLU A 1 102 ? 10.103 5.576 3.076 1.00 96.25 102 GLU A N 1
ATOM 772 C CA . GLU A 1 102 ? 9.035 6.227 3.844 1.00 96.25 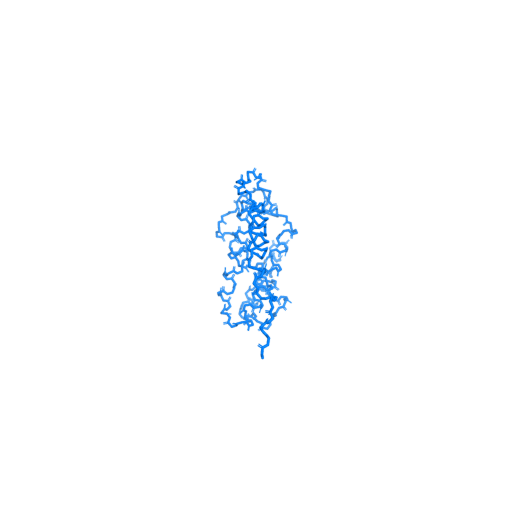102 GLU A CA 1
ATOM 773 C C . GLU A 1 102 ? 7.932 6.773 2.925 1.00 96.25 102 GLU A C 1
ATOM 775 O O . GLU A 1 102 ? 6.763 6.461 3.114 1.00 96.25 102 GLU A O 1
ATOM 780 N N . GLN A 1 103 ? 8.309 7.466 1.843 1.00 96.12 103 GLN A N 1
ATOM 781 C CA . GLN A 1 103 ? 7.359 7.982 0.849 1.00 96.12 103 GLN A CA 1
ATOM 782 C C . GLN A 1 103 ? 6.552 6.860 0.183 1.00 96.12 103 GLN A C 1
ATOM 784 O O . GLN A 1 103 ? 5.351 7.007 -0.043 1.00 96.12 103 GLN A O 1
ATOM 789 N N . LEU A 1 104 ? 7.208 5.737 -0.132 1.00 97.06 104 LEU A N 1
ATOM 790 C CA . LEU A 1 104 ? 6.549 4.552 -0.681 1.00 97.06 104 LEU A CA 1
ATOM 791 C C . LEU A 1 104 ? 5.549 3.958 0.314 1.00 97.06 104 LEU A C 1
ATOM 793 O O . LEU A 1 104 ? 4.442 3.616 -0.089 1.00 97.06 104 LEU A O 1
ATOM 797 N N . TYR A 1 105 ? 5.914 3.863 1.593 1.00 97.56 105 TYR A N 1
ATOM 798 C CA . TYR A 1 105 ? 5.038 3.338 2.638 1.00 97.56 105 TYR A CA 1
ATOM 799 C C . TYR A 1 105 ? 3.836 4.241 2.887 1.00 97.56 105 TYR A C 1
ATOM 801 O O . TYR A 1 105 ? 2.714 3.761 2.785 1.00 97.56 105 TYR A O 1
ATOM 809 N N . THR A 1 106 ? 4.036 5.541 3.110 1.00 95.81 106 THR A N 1
ATOM 810 C CA . THR A 1 106 ? 2.929 6.486 3.327 1.00 95.81 106 THR A CA 1
ATOM 811 C C . THR A 1 106 ? 1.975 6.513 2.131 1.00 95.81 106 THR A C 1
ATOM 813 O O . THR A 1 106 ? 0.755 6.505 2.297 1.00 95.81 106 THR A O 1
ATOM 816 N N . GLY A 1 107 ? 2.514 6.487 0.906 1.00 95.69 107 GLY A N 1
ATOM 817 C CA . GLY A 1 107 ? 1.705 6.405 -0.310 1.00 95.69 107 GLY A CA 1
ATOM 818 C C . GLY A 1 107 ? 0.945 5.081 -0.440 1.00 95.69 107 GLY A C 1
ATOM 819 O O . GLY A 1 107 ? -0.217 5.085 -0.849 1.00 95.69 107 GLY A O 1
ATOM 820 N N . ALA A 1 108 ? 1.576 3.958 -0.089 1.00 98.06 108 ALA A N 1
A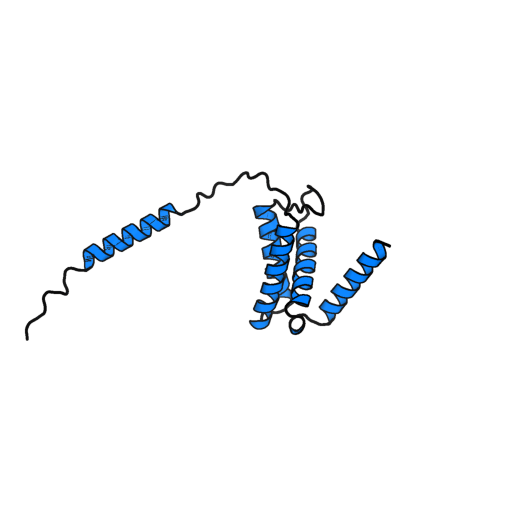TOM 821 C CA . ALA A 1 108 ? 0.940 2.645 -0.101 1.00 98.06 108 ALA A CA 1
ATOM 822 C C . ALA A 1 108 ? -0.174 2.553 0.948 1.00 98.06 108 ALA A C 1
ATOM 824 O O . ALA A 1 108 ? -1.285 2.176 0.585 1.00 98.06 108 ALA A O 1
ATOM 825 N N . GLU A 1 109 ? 0.083 2.961 2.194 1.00 98.12 109 GLU A N 1
ATOM 826 C CA . GLU A 1 109 ? -0.893 2.982 3.291 1.00 98.12 109 GLU A CA 1
ATOM 827 C C . GLU A 1 109 ? -2.144 3.759 2.900 1.00 98.12 109 GLU A C 1
ATOM 829 O O . GLU A 1 109 ? -3.255 3.230 2.962 1.00 98.12 109 GLU A O 1
ATOM 834 N N . PHE A 1 110 ? -1.965 4.987 2.408 1.00 97.31 110 PHE A N 1
ATOM 835 C CA . PHE A 1 110 ? -3.084 5.817 1.982 1.00 97.31 110 PHE A CA 1
ATOM 836 C C . PHE A 1 110 ? -3.912 5.145 0.878 1.00 97.31 110 PHE A C 1
ATOM 838 O O . PHE A 1 110 ? -5.144 5.119 0.941 1.00 97.31 110 PHE A O 1
ATOM 845 N N . GLN A 1 111 ? -3.250 4.555 -0.120 1.00 97.50 111 GLN A N 1
ATOM 846 C CA . GLN A 1 111 ? -3.925 3.868 -1.218 1.00 97.50 111 GLN A CA 1
ATOM 847 C C . GLN A 1 111 ? -4.701 2.635 -0.747 1.00 97.50 111 GLN A C 1
ATOM 849 O O . GLN A 1 111 ? -5.868 2.484 -1.114 1.00 97.50 111 GLN A O 1
ATOM 854 N N . VAL A 1 112 ? -4.082 1.757 0.048 1.00 98.62 112 VAL A N 1
ATOM 855 C CA . VAL A 1 112 ? -4.727 0.508 0.484 1.00 98.62 112 VAL A CA 1
ATOM 856 C C . VAL A 1 112 ? -5.858 0.770 1.473 1.00 98.62 112 VAL A C 1
ATOM 858 O O . VAL A 1 112 ? -6.889 0.110 1.380 1.00 98.62 112 VAL A O 1
ATOM 861 N N . ILE A 1 113 ? -5.728 1.771 2.353 1.00 98.50 113 ILE A N 1
ATOM 862 C CA . ILE A 1 113 ? -6.819 2.198 3.239 1.00 98.50 113 ILE A CA 1
ATOM 863 C C . ILE A 1 113 ? -7.972 2.754 2.405 1.00 98.50 113 ILE A C 1
ATOM 865 O O . ILE A 1 113 ? -9.112 2.344 2.598 1.00 98.50 113 ILE A O 1
ATOM 869 N N . THR A 1 114 ? -7.694 3.637 1.440 1.00 97.88 114 THR A N 1
ATOM 870 C CA . THR A 1 114 ? -8.737 4.200 0.566 1.00 97.88 114 THR A CA 1
ATOM 871 C C . THR A 1 114 ? -9.490 3.098 -0.182 1.00 97.88 114 THR A C 1
ATOM 873 O O . THR A 1 114 ? -10.713 3.150 -0.280 1.00 97.88 114 THR A O 1
ATOM 876 N N . ALA A 1 115 ? -8.790 2.067 -0.663 1.00 98.38 115 ALA A N 1
ATOM 877 C CA . ALA A 1 115 ? -9.430 0.906 -1.280 1.00 98.38 115 ALA A CA 1
ATOM 878 C C . ALA A 1 115 ? -10.255 0.080 -0.280 1.00 98.38 115 ALA A C 1
ATOM 880 O O . ALA A 1 115 ? -11.377 -0.304 -0.596 1.00 98.38 115 ALA A O 1
ATOM 881 N N . ALA A 1 116 ? -9.747 -0.152 0.934 1.00 98.56 116 ALA A N 1
ATOM 882 C CA . ALA A 1 116 ? -10.485 -0.858 1.981 1.00 98.56 116 ALA A CA 1
ATOM 883 C C . ALA A 1 116 ? -11.783 -0.130 2.370 1.00 98.56 116 ALA A C 1
ATOM 885 O O . ALA A 1 116 ? -12.803 -0.778 2.570 1.00 98.56 116 ALA A O 1
ATOM 886 N N . ILE A 1 117 ? -11.784 1.209 2.398 1.00 98.44 117 ILE A N 1
ATOM 887 C CA . ILE A 1 117 ? -12.998 2.010 2.636 1.00 98.44 117 ILE A CA 1
ATOM 888 C C . ILE A 1 117 ? -14.066 1.731 1.571 1.00 98.44 117 ILE A C 1
ATOM 890 O O . ILE A 1 117 ? -15.247 1.685 1.898 1.00 98.44 117 ILE A O 1
ATOM 894 N N . GLN A 1 118 ? -13.669 1.527 0.311 1.00 97.44 118 GLN A N 1
ATOM 895 C CA . GLN A 1 118 ? -14.609 1.216 -0.771 1.00 97.44 118 GLN A CA 1
ATOM 896 C C . GLN A 1 118 ? -15.113 -0.232 -0.716 1.00 97.44 118 GLN A C 1
ATOM 898 O O . GLN A 1 118 ? -16.265 -0.489 -1.046 1.00 97.44 118 GLN A O 1
ATOM 903 N N . PHE A 1 119 ? -14.261 -1.184 -0.326 1.00 98.00 119 PHE A N 1
ATOM 904 C CA . PHE A 1 119 ? -14.585 -2.614 -0.390 1.00 98.00 119 PHE A CA 1
ATOM 905 C C . PHE A 1 119 ? -15.239 -3.166 0.883 1.00 98.00 119 PHE A C 1
ATOM 907 O O . PHE A 1 119 ? -16.085 -4.049 0.795 1.00 98.00 119 PHE A O 1
ATOM 914 N N . CYS A 1 120 ? -14.848 -2.672 2.058 1.00 98.06 120 CYS A N 1
ATOM 915 C CA . CYS A 1 120 ? -15.321 -3.141 3.363 1.00 98.06 120 CYS A CA 1
ATOM 916 C C . CYS A 1 120 ? -15.382 -1.990 4.392 1.00 98.06 120 CYS A C 1
ATOM 918 O O . CYS A 1 120 ? -14.644 -1.988 5.383 1.00 98.06 120 CYS A O 1
ATOM 920 N N . PRO A 1 121 ? -16.246 -0.978 4.184 1.00 97.38 121 PRO A N 1
ATOM 921 C CA . PRO A 1 121 ? -16.306 0.222 5.029 1.00 97.38 121 PRO A CA 1
ATOM 922 C C . PRO A 1 121 ? -16.608 -0.057 6.512 1.00 97.38 121 PRO A C 1
ATOM 924 O O . PRO A 1 121 ? -16.262 0.756 7.371 1.00 97.38 121 PRO A O 1
ATOM 927 N N . ASP A 1 122 ? -17.241 -1.190 6.818 1.00 97.50 122 ASP A N 1
ATOM 928 C CA . ASP A 1 122 ? -17.545 -1.672 8.170 1.00 97.50 122 ASP A CA 1
ATOM 929 C C . ASP A 1 122 ? -16.306 -2.210 8.907 1.00 97.50 122 ASP A C 1
ATOM 931 O O . ASP A 1 122 ? -16.276 -2.261 10.135 1.00 97.50 122 ASP A O 1
ATOM 935 N N . LYS A 1 123 ? -15.262 -2.610 8.172 1.00 97.50 123 LYS A N 1
ATOM 936 C CA . LYS A 1 123 ? -14.002 -3.126 8.732 1.00 97.50 123 LYS A CA 1
ATOM 937 C C . LYS A 1 123 ? -12.946 -2.046 8.961 1.00 97.50 123 LYS A C 1
ATOM 939 O O . LYS A 1 123 ? -11.920 -2.335 9.592 1.00 97.50 123 LYS A O 1
ATOM 944 N N . VAL A 1 124 ? -13.187 -0.831 8.466 1.00 98.25 124 VAL A N 1
ATOM 945 C CA . VAL A 1 124 ? -12.312 0.335 8.628 1.00 98.25 124 VAL A CA 1
ATOM 946 C C . VAL A 1 124 ? -12.835 1.218 9.771 1.00 98.25 124 VAL A C 1
ATOM 948 O O . VAL A 1 124 ? -14.001 1.613 9.722 1.00 98.25 124 VAL A O 1
ATOM 951 N N . PRO A 1 125 ? -12.001 1.566 10.771 1.00 98.12 125 PRO A N 1
ATOM 952 C CA . PRO A 1 125 ? -12.399 2.460 11.859 1.00 98.12 125 PRO A CA 1
ATOM 953 C C . PRO A 1 125 ? -12.897 3.828 11.368 1.00 98.12 125 PRO A C 1
ATOM 955 O O . PRO A 1 125 ? -12.389 4.366 10.378 1.00 98.12 125 PRO A O 1
ATOM 958 N N . ASP A 1 126 ? -13.876 4.401 12.070 1.00 98.00 126 ASP A N 1
ATOM 959 C CA . ASP A 1 126 ? -14.492 5.683 11.701 1.00 98.00 126 ASP A CA 1
ATOM 960 C C . ASP A 1 126 ? -13.494 6.842 11.724 1.00 98.00 126 ASP A C 1
ATOM 962 O O . ASP A 1 126 ? -13.438 7.619 10.771 1.00 98.00 126 ASP A O 1
ATOM 966 N N . ASP A 1 127 ? -12.615 6.892 12.727 1.00 97.19 127 ASP A N 1
ATOM 967 C CA . ASP A 1 127 ? -11.579 7.922 12.831 1.00 97.19 127 ASP A CA 1
ATOM 968 C C . ASP A 1 127 ? -10.610 7.889 11.632 1.00 97.19 127 ASP A C 1
ATOM 970 O O . ASP A 1 127 ? -10.154 8.928 11.152 1.00 97.19 127 ASP A O 1
ATOM 974 N N . ILE A 1 128 ? -10.312 6.697 11.106 1.00 97.25 128 ILE A N 1
ATOM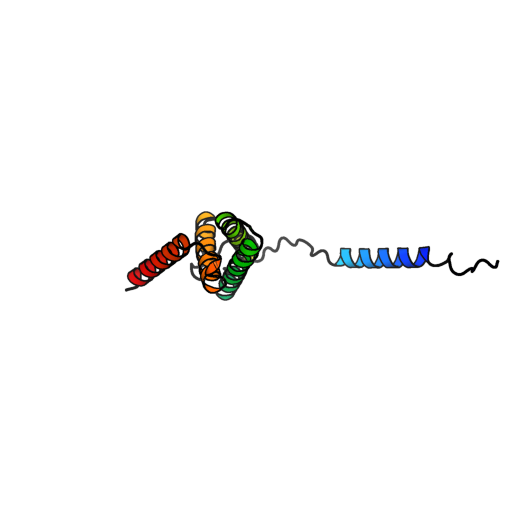 975 C CA . ILE A 1 128 ? -9.480 6.527 9.911 1.00 97.25 128 ILE A CA 1
ATOM 976 C C . ILE A 1 128 ? -10.234 6.976 8.657 1.00 97.25 128 ILE A C 1
ATOM 978 O O . ILE A 1 128 ? -9.654 7.675 7.822 1.00 97.25 128 ILE A O 1
ATOM 982 N N . LYS A 1 129 ? -11.523 6.632 8.525 1.00 97.31 129 LYS A N 1
ATOM 983 C CA . LYS A 1 129 ? -12.370 7.102 7.412 1.00 97.31 129 LYS A CA 1
ATOM 984 C C . LYS A 1 129 ? -12.435 8.628 7.369 1.00 97.31 129 LYS A C 1
ATOM 986 O O . LYS A 1 129 ? -12.246 9.220 6.305 1.00 97.31 129 LYS A O 1
ATOM 991 N N . GLU A 1 130 ? -12.628 9.268 8.518 1.00 96.88 130 GLU A N 1
ATOM 992 C CA . GLU A 1 130 ? -12.647 10.727 8.646 1.00 96.88 130 GLU A CA 1
ATOM 993 C C . GLU A 1 130 ? -11.302 11.362 8.283 1.00 96.88 130 GLU A C 1
ATOM 995 O O . GLU A 1 130 ? -11.263 12.333 7.522 1.00 96.88 130 GLU A O 1
ATOM 1000 N N . LYS A 1 131 ? -10.186 10.790 8.756 1.00 95.50 131 LYS A N 1
ATOM 1001 C CA . LYS A 1 131 ? -8.834 11.255 8.406 1.00 95.50 131 LYS A CA 1
ATOM 1002 C C . LYS A 1 131 ? -8.579 11.187 6.902 1.00 95.50 131 LYS A C 1
ATOM 1004 O O . LYS A 1 131 ? -8.066 12.151 6.335 1.00 95.50 131 LYS A O 1
ATOM 1009 N N . VAL A 1 132 ? -8.961 10.088 6.245 1.00 95.38 132 VAL A N 1
ATOM 1010 C CA . VAL A 1 132 ? -8.817 9.942 4.787 1.00 95.38 132 VAL A CA 1
ATOM 1011 C C . VAL A 1 132 ? -9.682 10.962 4.052 1.00 95.38 132 VAL A C 1
ATOM 1013 O O . VAL A 1 132 ? -9.176 11.642 3.161 1.00 95.38 132 VAL A O 1
ATOM 1016 N N . LYS A 1 133 ? -10.947 11.138 4.454 1.00 94.44 133 LYS A N 1
ATOM 1017 C CA . LYS A 1 133 ? -11.836 12.152 3.870 1.00 94.44 133 LYS A CA 1
ATOM 1018 C C . LYS A 1 133 ? -11.246 13.560 3.999 1.00 94.44 133 LYS A C 1
ATOM 1020 O O . LYS A 1 133 ? -11.127 14.265 3.004 1.00 94.44 133 LYS A O 1
ATOM 1025 N N . SER A 1 134 ? -10.797 13.938 5.197 1.00 94.38 134 SER A N 1
ATOM 1026 C CA . SER A 1 134 ? -10.179 15.246 5.443 1.00 94.38 134 SER A CA 1
ATOM 1027 C C . SER A 1 134 ? -8.919 15.464 4.599 1.00 94.38 134 SER A C 1
ATOM 1029 O O . SER A 1 134 ? -8.690 16.566 4.099 1.00 94.38 134 SER A O 1
ATOM 1031 N N . ALA A 1 135 ? -8.101 14.423 4.420 1.00 92.75 135 ALA A N 1
ATOM 1032 C CA . ALA A 1 135 ? -6.926 14.487 3.561 1.00 92.75 135 ALA A CA 1
ATOM 1033 C C . ALA A 1 135 ? -7.309 14.702 2.087 1.00 92.75 135 ALA A C 1
ATOM 1035 O O . ALA A 1 135 ? -6.737 15.577 1.442 1.00 92.75 135 ALA A O 1
ATOM 1036 N N . LEU A 1 136 ? -8.304 13.972 1.572 1.00 91.81 136 LEU A N 1
ATOM 1037 C CA . LEU A 1 136 ? -8.794 14.139 0.199 1.00 91.81 136 LEU A CA 1
ATOM 1038 C C . LEU A 1 136 ? -9.364 15.543 -0.037 1.00 91.81 136 LEU A C 1
ATOM 1040 O O . LEU A 1 136 ? -8.993 16.188 -1.014 1.00 91.81 136 LEU A O 1
ATOM 1044 N N . ASP A 1 137 ? -10.187 16.050 0.881 1.00 93.44 137 ASP A N 1
ATOM 1045 C CA . ASP A 1 137 ? -10.778 17.390 0.775 1.00 93.44 137 ASP A CA 1
ATOM 1046 C C . ASP A 1 137 ? -9.701 18.487 0.730 1.00 93.44 137 ASP A C 1
ATOM 1048 O O . ASP A 1 137 ? -9.821 19.459 -0.017 1.00 93.44 137 ASP A O 1
ATOM 1052 N N . LYS A 1 138 ? -8.620 18.338 1.510 1.00 92.75 138 LYS A N 1
ATOM 1053 C CA . LYS A 1 138 ? -7.477 19.266 1.483 1.00 92.75 138 LYS A CA 1
ATOM 1054 C C . LYS A 1 138 ? -6.725 19.217 0.157 1.00 92.75 138 LYS A C 1
ATOM 1056 O O . LYS A 1 138 ? -6.305 20.262 -0.325 1.00 92.75 138 LYS A O 1
ATOM 1061 N N . GLU A 1 139 ? -6.535 18.034 -0.418 1.00 86.69 139 GLU A N 1
ATOM 1062 C CA . GLU A 1 139 ? -5.840 17.887 -1.701 1.00 86.69 139 GLU A CA 1
ATOM 1063 C C . GLU A 1 139 ? -6.668 18.404 -2.882 1.00 86.69 139 GLU A C 1
ATOM 1065 O O . GLU A 1 139 ? -6.097 18.939 -3.828 1.00 86.69 139 GLU A O 1
ATOM 1070 N N . LEU A 1 140 ? -7.999 18.297 -2.820 1.00 86.06 140 LEU A N 1
ATOM 1071 C CA . LEU A 1 140 ? -8.891 18.890 -3.819 1.00 86.06 140 LEU A CA 1
ATOM 1072 C C . LEU A 1 140 ? -8.834 20.422 -3.768 1.00 86.06 140 LEU A C 1
ATOM 1074 O O . LEU A 1 140 ? -8.571 21.044 -4.789 1.00 86.06 140 LEU A O 1
ATOM 1078 N N . LYS A 1 141 ? -8.923 21.018 -2.572 1.00 87.25 141 LYS A N 1
ATOM 1079 C CA . LYS A 1 141 ? -8.846 22.481 -2.380 1.00 87.25 141 LYS A CA 1
ATOM 1080 C C . LYS A 1 141 ? -7.498 23.113 -2.740 1.00 87.25 141 LYS A C 1
ATOM 1082 O O . LYS A 1 141 ? -7.423 24.323 -2.876 1.00 87.25 141 LYS A O 1
ATOM 1087 N N . LYS A 1 142 ? -6.417 22.332 -2.821 1.00 79.50 142 LYS A N 1
ATOM 1088 C CA . LYS A 1 142 ? -5.092 22.813 -3.263 1.00 79.50 142 LYS A CA 1
ATOM 1089 C C . LYS A 1 142 ? -4.951 22.872 -4.786 1.00 79.50 142 LYS A C 1
ATOM 1091 O O . LYS A 1 142 ? -3.950 23.392 -5.271 1.00 79.50 142 LYS A O 1
ATOM 1096 N N . LYS A 1 143 ? -5.865 22.230 -5.518 1.00 61.88 143 LYS A N 1
ATOM 1097 C CA . LYS A 1 143 ? -5.877 22.205 -6.985 1.00 61.88 143 LYS A CA 1
ATOM 1098 C C . LYS A 1 143 ? -6.793 23.274 -7.588 1.00 61.88 143 LYS A C 1
ATOM 1100 O O . LYS A 1 143 ? -6.737 23.444 -8.804 1.00 61.88 143 LYS A O 1
ATOM 1105 N N . ASP A 1 144 ? -7.577 23.945 -6.746 1.00 51.06 144 ASP A N 1
ATOM 1106 C CA . ASP A 1 144 ? -8.353 25.153 -7.046 1.00 51.06 144 ASP A CA 1
ATOM 1107 C C . ASP A 1 144 ? -7.498 26.408 -6.800 1.00 51.06 144 ASP A C 1
ATOM 1109 O O . ASP A 1 144 ? -7.646 27.383 -7.571 1.00 51.06 144 ASP A O 1
#

Organism: Prochlorococcus marinus (strain MIT 9211) (NCBI:txid93059)

Radius of gyration: 24.62 Å; chains: 1; bounding box: 37×95×30 Å